Protein AF-A0A9Q5G7X9-F1 (afdb_monomer)

Foldseek 3Di:
DDLLCCLVPVVLVVDDPVSVVVSLQQCQQQFAPSDFFADPSRHGDTDGHPDPDRDRPVVVVVVVVVDPVVDDDDDDDDDPVVVCPPPDPPDDDDDDFPDDDPDPVSPPQPRDPDGPD

pLDDT: mean 87.17, std 15.37, range [44.84, 98.5]

Structure (mmCIF, N/CA/C/O backbone):
data_AF-A0A9Q5G7X9-F1
#
_entry.id   AF-A0A9Q5G7X9-F1
#
loop_
_atom_site.group_PDB
_atom_site.id
_atom_site.type_symbol
_atom_site.label_atom_id
_atom_site.label_alt_id
_atom_site.label_comp_id
_atom_site.label_asym_id
_atom_site.label_entity_id
_atom_site.label_seq_id
_atom_site.pdbx_PDB_ins_code
_atom_site.Cartn_x
_atom_site.Cartn_y
_atom_site.Cartn_z
_atom_site.occupancy
_atom_site.B_iso_or_equiv
_atom_site.auth_seq_id
_atom_site.auth_comp_id
_atom_site.auth_asym_id
_atom_site.auth_atom_id
_atom_site.pdbx_PDB_model_num
ATOM 1 N N . MET A 1 1 ? 7.979 5.275 -24.303 1.00 56.81 1 MET A N 1
ATOM 2 C CA . MET A 1 1 ? 8.363 5.509 -22.891 1.00 56.81 1 MET A CA 1
ATOM 3 C C . MET A 1 1 ? 7.835 4.334 -22.068 1.00 56.81 1 MET A C 1
ATOM 5 O O . MET A 1 1 ? 6.730 3.895 -22.351 1.00 56.81 1 MET A O 1
ATOM 9 N N . SER A 1 2 ? 8.613 3.735 -21.158 1.00 81.44 2 SER A N 1
ATOM 10 C CA . SER A 1 2 ? 8.167 2.529 -20.431 1.00 81.44 2 SER A CA 1
ATOM 11 C C . SER A 1 2 ? 7.248 2.904 -19.268 1.00 81.44 2 SER A C 1
ATOM 13 O O . SER A 1 2 ? 7.574 3.818 -18.516 1.00 81.44 2 SER A O 1
ATOM 15 N N . ILE A 1 3 ? 6.167 2.147 -19.038 1.00 86.69 3 ILE A N 1
ATOM 16 C CA . ILE A 1 3 ? 5.283 2.300 -17.862 1.00 86.69 3 ILE A CA 1
ATOM 17 C C . ILE A 1 3 ? 6.067 2.299 -16.532 1.00 86.69 3 ILE A C 1
ATOM 19 O O . ILE A 1 3 ? 5.6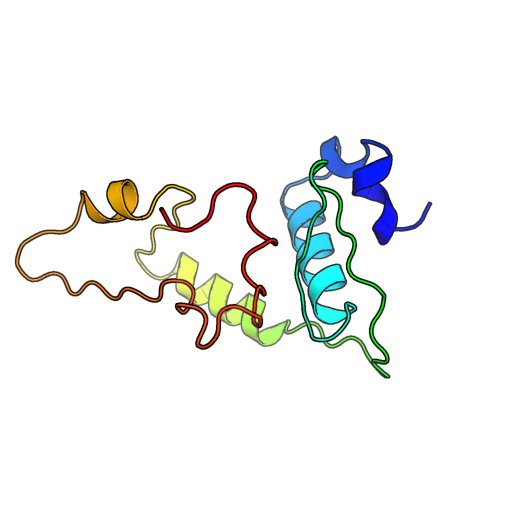58 2.909 -15.542 1.00 86.69 3 ILE A O 1
ATOM 23 N N . ARG A 1 4 ? 7.247 1.657 -16.505 1.00 88.19 4 ARG A N 1
ATOM 24 C CA . ARG A 1 4 ? 8.135 1.628 -15.336 1.00 88.19 4 ARG A CA 1
ATOM 25 C C . ARG A 1 4 ? 8.814 2.969 -15.060 1.00 88.19 4 ARG A C 1
ATOM 27 O O . ARG A 1 4 ? 9.043 3.258 -13.897 1.00 88.19 4 ARG A O 1
ATOM 34 N N . SER A 1 5 ? 9.096 3.791 -16.071 1.00 90.06 5 SER A N 1
ATOM 35 C CA . SER A 1 5 ? 9.858 5.045 -15.928 1.00 90.06 5 SER A CA 1
ATOM 36 C C . SER A 1 5 ? 8.998 6.301 -15.744 1.00 90.06 5 SER A C 1
ATOM 38 O O . SER A 1 5 ? 9.543 7.397 -15.690 1.00 90.06 5 SER A O 1
ATOM 40 N N . VAL A 1 6 ? 7.673 6.161 -15.669 1.00 91.94 6 VAL A N 1
ATOM 41 C CA . VAL A 1 6 ? 6.703 7.276 -15.601 1.00 91.94 6 VAL A CA 1
ATOM 42 C C . VAL A 1 6 ? 6.898 8.173 -14.362 1.00 91.94 6 VAL A C 1
ATOM 44 O O . VAL A 1 6 ? 6.597 9.364 -14.390 1.00 91.94 6 VAL A O 1
ATOM 47 N N . ASP A 1 7 ? 7.458 7.633 -13.279 1.00 91.31 7 ASP A N 1
ATOM 48 C CA . ASP A 1 7 ? 7.839 8.382 -12.070 1.00 91.31 7 ASP A CA 1
ATOM 49 C C . ASP A 1 7 ? 9.148 9.179 -12.213 1.00 91.31 7 ASP A C 1
ATOM 51 O O . ASP A 1 7 ? 9.448 10.025 -11.375 1.00 91.31 7 ASP A O 1
ATOM 55 N N . ARG A 1 8 ? 9.924 8.955 -13.280 1.00 92.06 8 ARG A N 1
ATOM 56 C CA . ARG A 1 8 ? 11.184 9.671 -13.551 1.00 92.06 8 ARG A CA 1
ATOM 57 C C . ARG A 1 8 ? 10.992 10.906 -14.421 1.00 92.06 8 ARG A C 1
ATOM 59 O O . ARG A 1 8 ? 11.865 11.765 -14.446 1.00 92.06 8 ARG A O 1
ATOM 66 N N . THR A 1 9 ? 9.879 10.977 -15.144 1.00 90.00 9 THR A N 1
ATOM 67 C CA . THR A 1 9 ? 9.600 12.022 -16.140 1.00 90.00 9 THR A CA 1
ATOM 68 C C . THR A 1 9 ? 8.572 13.046 -15.663 1.00 90.00 9 THR A C 1
ATOM 70 O O . THR A 1 9 ? 8.278 13.993 -16.383 1.00 90.00 9 THR A O 1
ATOM 73 N N . GLY A 1 10 ? 7.991 12.856 -14.473 1.00 85.94 10 GLY A N 1
ATOM 74 C CA . GLY A 1 10 ? 6.895 13.684 -13.958 1.00 85.94 10 GLY A CA 1
ATOM 75 C C . GLY A 1 10 ? 5.534 13.388 -14.600 1.00 85.94 10 GLY A C 1
ATOM 76 O O . GLY A 1 10 ? 4.516 13.892 -14.132 1.00 85.94 10 GLY A O 1
ATOM 77 N N . GLU A 1 11 ? 5.480 12.519 -15.614 1.00 91.12 11 GLU A N 1
ATOM 78 C CA . GLU A 1 11 ? 4.240 12.116 -16.288 1.00 91.12 11 GLU A CA 1
ATOM 79 C C . GLU A 1 11 ? 3.249 11.455 -15.316 1.00 91.12 11 GLU A C 1
ATOM 81 O O . GLU A 1 11 ? 2.038 11.606 -15.469 1.00 91.12 11 GLU A O 1
ATOM 86 N N . ILE A 1 12 ? 3.754 10.819 -14.249 1.00 92.12 12 ILE A N 1
ATOM 87 C CA . ILE A 1 12 ? 2.937 10.225 -13.180 1.00 92.12 12 ILE A CA 1
ATOM 88 C C . ILE A 1 12 ? 1.946 11.215 -12.550 1.00 92.12 12 ILE A C 1
ATOM 90 O O . ILE A 1 12 ? 0.899 10.796 -12.062 1.00 92.12 12 ILE A O 1
ATOM 94 N N . LEU A 1 13 ? 2.246 12.519 -12.575 1.00 91.12 13 LEU A N 1
ATOM 95 C CA . LEU A 1 13 ? 1.381 13.567 -12.028 1.00 91.12 13 LEU A CA 1
ATOM 96 C C . LEU A 1 13 ? 0.123 13.799 -12.874 1.00 91.12 13 LEU A C 1
ATOM 98 O O . LEU A 1 13 ? -0.855 14.345 -12.377 1.00 91.12 13 LEU A O 1
ATOM 102 N N . ARG A 1 14 ? 0.132 13.371 -14.141 1.00 94.62 14 ARG A N 1
ATOM 103 C CA . ARG A 1 14 ? -1.026 13.446 -15.045 1.00 94.62 14 ARG A CA 1
ATOM 104 C C . ARG A 1 14 ? -1.929 12.218 -14.946 1.00 94.62 14 ARG A C 1
ATOM 106 O O . ARG A 1 14 ? -2.985 12.189 -15.568 1.00 94.62 14 ARG A O 1
ATOM 113 N N . TYR A 1 15 ? -1.509 11.187 -14.213 1.00 95.38 15 TYR A N 1
ATOM 114 C CA . TYR A 1 15 ? -2.263 9.944 -14.105 1.00 95.38 15 TYR A CA 1
ATOM 115 C C . TYR A 1 15 ? -3.353 10.095 -13.045 1.00 95.38 15 TYR A C 1
ATOM 117 O O . TYR A 1 15 ? -3.101 10.548 -11.928 1.00 95.38 15 TYR A O 1
ATOM 125 N N . SER A 1 16 ? -4.557 9.637 -13.375 1.00 97.81 16 SER A N 1
ATOM 126 C CA . SER A 1 16 ? -5.640 9.468 -12.407 1.00 97.81 16 SER A CA 1
ATOM 127 C C . SER A 1 16 ? -5.240 8.509 -11.281 1.00 97.81 16 SER A C 1
ATOM 129 O O . SER A 1 16 ? -4.343 7.670 -11.429 1.00 97.81 16 SER A O 1
ATOM 131 N N . ASN A 1 17 ? -5.958 8.567 -10.158 1.00 96.69 17 ASN A N 1
ATOM 132 C CA . ASN A 1 17 ? -5.740 7.647 -9.038 1.00 96.69 17 ASN A CA 1
ATOM 133 C C . ASN A 1 17 ? -5.854 6.174 -9.467 1.00 96.69 17 ASN A C 1
ATOM 135 O O . ASN A 1 17 ? -5.038 5.355 -9.049 1.00 96.69 17 ASN A O 1
ATOM 139 N N . VAL A 1 18 ? -6.788 5.848 -10.369 1.00 97.25 18 VAL A N 1
ATOM 140 C CA . VAL A 1 18 ? -6.954 4.490 -10.913 1.00 97.25 18 VAL A CA 1
ATOM 141 C C . VAL A 1 18 ? -5.732 4.064 -11.728 1.00 97.25 18 VAL A C 1
ATOM 143 O O . VAL A 1 18 ? -5.214 2.969 -11.528 1.00 97.25 18 VAL A O 1
ATOM 146 N N . GLN A 1 19 ? -5.212 4.931 -12.601 1.00 96.69 19 GLN A N 1
ATOM 147 C CA . GLN A 1 19 ? -4.007 4.630 -13.385 1.00 96.69 19 GLN A CA 1
ATOM 148 C C . GLN A 1 19 ? -2.770 4.453 -12.493 1.00 96.69 19 GLN A C 1
ATOM 150 O O . GLN A 1 19 ? -1.959 3.554 -12.723 1.00 96.69 19 GLN A O 1
ATOM 155 N N . ARG A 1 20 ? -2.631 5.273 -11.443 1.00 95.88 20 ARG A N 1
ATOM 156 C CA . ARG A 1 20 ? -1.543 5.151 -10.459 1.00 95.88 20 ARG A CA 1
ATOM 157 C C . ARG A 1 20 ? -1.643 3.842 -9.668 1.00 95.88 20 ARG A C 1
ATOM 159 O O . ARG A 1 20 ? -0.632 3.155 -9.528 1.00 95.88 20 ARG A O 1
ATOM 166 N N . ALA A 1 21 ? -2.842 3.463 -9.222 1.00 95.31 21 ALA A N 1
ATOM 167 C CA . ALA A 1 21 ? -3.095 2.200 -8.527 1.00 95.31 21 ALA A CA 1
ATOM 168 C C . ALA A 1 21 ? -2.836 0.979 -9.428 1.00 95.31 21 ALA A C 1
ATOM 170 O O . ALA A 1 21 ? -2.134 0.050 -9.028 1.00 95.31 21 ALA A O 1
ATOM 171 N N . ALA A 1 22 ? -3.311 1.009 -10.677 1.00 95.00 22 ALA A N 1
ATOM 172 C CA . ALA A 1 22 ? -3.044 -0.040 -11.659 1.00 95.00 22 ALA A CA 1
ATOM 173 C C . ALA A 1 22 ? -1.536 -0.199 -11.921 1.00 95.00 22 ALA A C 1
ATOM 175 O O . ALA A 1 22 ? -1.019 -1.318 -11.923 1.00 95.00 22 ALA A O 1
ATOM 176 N N . ARG A 1 23 ? -0.801 0.918 -12.059 1.00 94.88 23 ARG A N 1
ATOM 177 C CA . ARG A 1 23 ? 0.666 0.905 -12.173 1.00 94.88 23 ARG A CA 1
ATOM 178 C C . ARG A 1 23 ? 1.319 0.290 -10.937 1.00 94.88 23 ARG A C 1
ATOM 180 O O . ARG A 1 23 ? 2.227 -0.520 -11.096 1.00 94.88 23 ARG A O 1
ATOM 187 N N . PHE A 1 24 ? 0.885 0.651 -9.729 1.00 95.00 24 PHE A N 1
ATOM 188 C CA . PHE A 1 24 ? 1.412 0.074 -8.488 1.00 95.00 24 PHE A CA 1
ATOM 189 C C . PHE A 1 24 ? 1.253 -1.453 -8.463 1.00 95.00 24 PHE A C 1
ATOM 191 O O . PHE A 1 24 ? 2.246 -2.159 -8.286 1.00 95.00 24 PHE A O 1
ATOM 198 N N . ILE A 1 25 ? 0.047 -1.967 -8.734 1.00 95.31 25 ILE A N 1
ATOM 199 C CA . ILE A 1 25 ? -0.234 -3.412 -8.763 1.00 95.31 25 ILE A CA 1
ATOM 200 C C . ILE A 1 25 ? 0.638 -4.112 -9.811 1.00 95.31 25 ILE A C 1
ATOM 202 O O . ILE A 1 25 ? 1.257 -5.135 -9.516 1.00 95.31 25 ILE A O 1
ATOM 206 N N . TYR A 1 26 ? 0.738 -3.543 -11.016 1.00 94.31 26 TYR A N 1
ATOM 207 C CA . TYR A 1 26 ? 1.595 -4.079 -12.071 1.00 94.31 26 TYR A CA 1
ATOM 208 C C . TYR A 1 26 ? 3.066 -4.141 -11.641 1.00 94.31 26 TYR A C 1
ATOM 210 O O . TYR A 1 26 ? 3.698 -5.186 -11.773 1.00 94.31 26 TYR A O 1
ATOM 218 N N . LEU A 1 27 ? 3.622 -3.050 -11.107 1.00 94.62 27 LEU A N 1
ATOM 219 C CA . LEU A 1 27 ? 5.026 -3.003 -10.694 1.00 94.62 27 LEU A CA 1
ATOM 220 C C . LEU A 1 27 ? 5.325 -3.941 -9.529 1.00 94.62 27 LEU A C 1
ATOM 222 O O . LEU A 1 27 ? 6.396 -4.543 -9.526 1.00 94.62 27 LEU A O 1
ATOM 226 N N . ASN A 1 28 ? 4.391 -4.084 -8.587 1.00 94.94 28 ASN A N 1
ATOM 227 C CA . ASN A 1 28 ? 4.487 -5.044 -7.498 1.00 94.94 28 ASN A CA 1
ATOM 228 C C . ASN A 1 28 ? 4.533 -6.476 -8.052 1.00 94.94 28 ASN A C 1
ATOM 230 O O . ASN A 1 28 ? 5.507 -7.187 -7.833 1.00 94.94 28 ASN A O 1
ATOM 234 N N . LYS A 1 29 ? 3.545 -6.881 -8.859 1.00 94.38 29 LYS A N 1
ATOM 235 C CA . LYS A 1 29 ? 3.464 -8.255 -9.385 1.00 94.38 29 LYS A CA 1
ATOM 236 C C . LYS A 1 29 ? 4.559 -8.597 -10.395 1.00 94.38 29 LYS A C 1
ATOM 238 O O . LYS A 1 29 ? 4.980 -9.746 -10.460 1.00 94.38 29 LYS A O 1
ATOM 243 N N . ALA A 1 30 ? 5.029 -7.622 -11.169 1.00 93.19 30 ALA A N 1
ATOM 244 C CA . ALA A 1 30 ? 6.122 -7.801 -12.122 1.00 93.19 30 ALA A CA 1
ATOM 245 C C . ALA A 1 30 ? 7.514 -7.651 -11.484 1.00 93.19 30 ALA A C 1
ATOM 247 O O . ALA A 1 30 ? 8.518 -8.012 -12.099 1.00 93.19 30 ALA A O 1
ATOM 248 N N . GLY A 1 31 ? 7.602 -7.058 -10.292 1.00 93.75 31 GLY A N 1
ATOM 249 C CA . GLY A 1 31 ? 8.854 -6.783 -9.598 1.00 93.75 31 GLY A CA 1
ATOM 250 C C . GLY A 1 31 ? 9.469 -8.024 -8.958 1.00 93.75 31 GLY A C 1
ATOM 251 O O . GLY A 1 31 ? 8.793 -9.020 -8.681 1.00 93.75 31 GLY A O 1
ATOM 252 N N . TYR A 1 32 ? 10.774 -7.958 -8.707 1.00 92.75 32 TYR A N 1
ATOM 253 C CA . TYR A 1 32 ? 11.482 -8.976 -7.936 1.00 92.75 32 TYR A CA 1
ATOM 254 C C . TYR A 1 32 ? 10.815 -9.189 -6.565 1.00 92.75 32 TYR A C 1
ATOM 256 O O . TYR A 1 32 ? 10.616 -8.230 -5.818 1.00 92.75 32 TYR A O 1
ATOM 264 N N . ASN A 1 33 ? 10.444 -10.439 -6.264 1.00 91.06 33 ASN A N 1
ATOM 265 C CA . ASN A 1 33 ? 9.803 -10.885 -5.018 1.00 91.06 33 ASN A CA 1
ATOM 266 C C . ASN A 1 33 ? 8.580 -10.075 -4.553 1.00 91.06 33 ASN A C 1
ATOM 268 O O . ASN A 1 33 ? 8.291 -10.033 -3.362 1.00 91.06 33 ASN A O 1
ATOM 272 N N . GLY A 1 34 ? 7.853 -9.418 -5.464 1.00 89.31 34 GLY A N 1
ATOM 273 C CA . GLY A 1 34 ? 6.698 -8.617 -5.056 1.00 89.31 34 GLY A CA 1
ATOM 274 C C . GLY A 1 34 ? 7.070 -7.391 -4.218 1.00 89.31 34 GLY A C 1
ATOM 275 O O . GLY A 1 34 ? 6.232 -6.882 -3.479 1.00 89.31 34 GLY A O 1
ATOM 276 N N . LEU A 1 35 ? 8.322 -6.928 -4.284 1.00 92.88 35 LEU A N 1
ATOM 277 C CA . LEU A 1 35 ? 8.784 -5.802 -3.483 1.00 92.88 35 LEU A CA 1
ATOM 278 C C . LEU A 1 35 ? 8.236 -4.476 -4.015 1.00 92.88 35 LEU A C 1
ATOM 280 O O . LEU A 1 35 ? 8.147 -4.243 -5.224 1.00 92.88 35 LEU A O 1
ATOM 284 N N . TRP A 1 36 ? 7.960 -3.560 -3.092 1.00 93.00 36 TRP A N 1
ATOM 285 C CA . TRP A 1 36 ? 7.801 -2.144 -3.390 1.00 93.00 36 TRP A CA 1
ATOM 286 C C . TRP A 1 36 ? 8.910 -1.359 -2.694 1.00 93.00 36 TRP A C 1
ATOM 288 O O . TRP A 1 36 ? 8.997 -1.348 -1.472 1.00 93.00 36 TRP A O 1
ATOM 298 N N . ARG A 1 37 ? 9.772 -0.714 -3.483 1.00 93.50 37 ARG A N 1
ATOM 299 C CA . ARG A 1 37 ? 10.889 0.094 -2.989 1.00 93.50 37 ARG 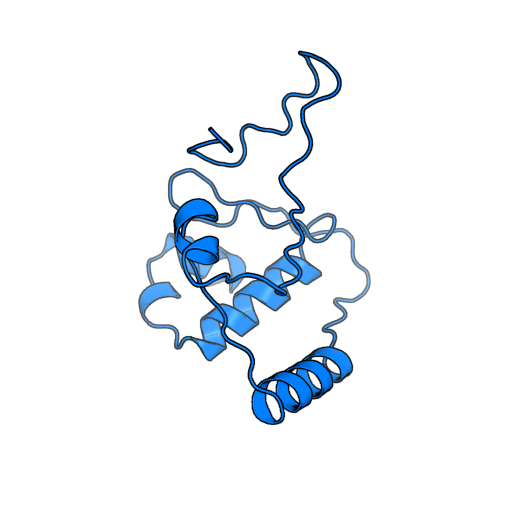A CA 1
ATOM 300 C C . ARG A 1 37 ? 11.053 1.330 -3.856 1.00 93.50 37 ARG A C 1
ATOM 302 O O . ARG A 1 37 ? 11.041 1.231 -5.087 1.00 93.50 37 ARG A O 1
ATOM 309 N N . VAL A 1 38 ? 11.229 2.472 -3.204 1.00 92.81 38 VAL A N 1
ATOM 310 C CA . VAL A 1 38 ? 11.504 3.755 -3.849 1.00 92.81 38 VAL A CA 1
ATOM 311 C C . VAL A 1 38 ? 12.859 4.297 -3.406 1.00 92.81 38 VAL A C 1
ATOM 313 O O . VAL A 1 38 ? 13.354 3.955 -2.336 1.00 92.81 38 VAL A O 1
ATOM 316 N N . ASN A 1 39 ? 13.490 5.110 -4.250 1.00 91.88 39 ASN A N 1
ATOM 317 C CA . ASN A 1 39 ? 14.649 5.907 -3.848 1.00 91.88 39 ASN A CA 1
ATOM 318 C C . ASN A 1 39 ? 14.206 7.191 -3.115 1.00 91.88 39 ASN A C 1
ATOM 320 O O . ASN A 1 39 ? 13.013 7.475 -3.008 1.00 91.88 39 ASN A O 1
ATOM 324 N N . SER A 1 40 ? 15.163 8.014 -2.680 1.00 90.25 40 SER A N 1
ATOM 325 C CA . SER A 1 40 ? 14.896 9.312 -2.035 1.00 90.25 40 SER A CA 1
ATOM 326 C C . SER A 1 40 ? 14.110 10.308 -2.901 1.00 90.25 40 SER A C 1
ATOM 328 O O . SER A 1 40 ? 13.591 11.289 -2.384 1.00 90.25 40 SER A O 1
ATOM 330 N N . LYS A 1 41 ? 13.982 10.059 -4.212 1.00 90.38 41 LYS A N 1
ATOM 331 C CA . LYS A 1 41 ? 13.162 10.851 -5.143 1.00 90.38 41 LYS A CA 1
ATOM 332 C C . LYS A 1 41 ? 11.747 10.281 -5.330 1.00 90.38 41 LYS A C 1
ATOM 334 O O . LYS A 1 41 ? 11.032 10.729 -6.220 1.00 90.38 41 LYS A O 1
ATOM 339 N N . GLY A 1 42 ? 11.356 9.256 -4.568 1.00 89.12 42 GLY A N 1
ATOM 340 C CA . GLY A 1 42 ? 10.051 8.597 -4.689 1.00 89.12 42 GLY A CA 1
ATOM 341 C C . GLY A 1 42 ? 9.894 7.714 -5.934 1.00 89.12 42 GLY A C 1
ATOM 342 O O . GLY A 1 42 ? 8.781 7.319 -6.274 1.00 89.12 42 GLY A O 1
ATOM 343 N N . GLN A 1 43 ? 10.989 7.392 -6.629 1.00 93.56 43 GLN A N 1
ATOM 344 C CA . GLN A 1 43 ? 10.960 6.620 -7.874 1.00 93.56 43 GLN A CA 1
ATOM 345 C C . GLN A 1 43 ? 11.155 5.136 -7.579 1.00 93.56 43 GLN A C 1
ATOM 347 O O . GLN A 1 43 ? 12.095 4.767 -6.869 1.00 93.56 43 GLN A O 1
ATOM 352 N N . ASN A 1 44 ? 10.318 4.275 -8.163 1.00 94.25 44 ASN A N 1
ATOM 353 C CA . ASN A 1 44 ? 10.459 2.833 -8.003 1.00 94.25 44 ASN A CA 1
ATOM 354 C C . ASN A 1 44 ? 11.797 2.356 -8.600 1.00 94.25 44 ASN A C 1
ATOM 356 O O . ASN A 1 44 ? 12.134 2.641 -9.755 1.00 94.25 44 ASN A O 1
ATOM 360 N N . ASN A 1 45 ? 12.568 1.617 -7.803 1.00 93.75 45 ASN A N 1
ATOM 361 C CA . ASN A 1 45 ? 13.882 1.086 -8.185 1.00 93.75 45 ASN A CA 1
ATOM 362 C C . ASN A 1 45 ? 13.959 -0.444 -8.042 1.00 93.75 45 ASN A C 1
ATOM 364 O O . ASN A 1 45 ? 15.047 -1.008 -7.891 1.00 93.75 45 ASN A O 1
ATOM 368 N N . VAL A 1 46 ? 12.809 -1.120 -8.045 1.00 94.81 46 VAL A N 1
ATOM 369 C CA . VAL A 1 46 ? 12.740 -2.583 -8.016 1.00 94.81 46 VAL A CA 1
ATOM 370 C C . VAL A 1 46 ? 12.995 -3.093 -9.441 1.00 94.81 46 VAL A C 1
ATOM 372 O O . VAL A 1 46 ? 12.365 -2.595 -10.381 1.00 94.81 46 VAL A O 1
ATOM 375 N N . PRO A 1 47 ? 13.918 -4.046 -9.658 1.00 92.94 47 PRO A N 1
ATOM 376 C CA . PRO A 1 47 ? 14.122 -4.645 -10.973 1.00 92.94 47 PRO A CA 1
ATOM 377 C C . PRO A 1 47 ? 12.940 -5.544 -11.362 1.00 92.94 47 PRO A C 1
ATOM 379 O O . PRO A 1 47 ? 12.103 -5.910 -10.533 1.00 92.94 47 PRO A O 1
ATOM 382 N N . TYR A 1 48 ? 12.856 -5.892 -12.643 1.00 92.88 48 TYR A N 1
ATOM 383 C CA . TYR A 1 48 ? 11.884 -6.877 -13.113 1.00 92.88 48 TYR A CA 1
ATOM 384 C C . TYR A 1 48 ? 12.220 -8.258 -12.522 1.00 92.88 48 TYR A C 1
ATOM 386 O O . TYR A 1 48 ? 13.392 -8.625 -12.447 1.00 92.88 48 TYR A O 1
ATOM 394 N N . GLY A 1 49 ? 11.213 -8.998 -12.062 1.00 91.50 49 GLY A N 1
ATOM 395 C CA . GLY A 1 49 ? 11.387 -10.359 -11.551 1.00 91.50 49 GLY A CA 1
ATOM 396 C C . GLY A 1 49 ? 11.456 -11.395 -12.676 1.00 91.50 49 GLY A C 1
ATOM 397 O O . GLY A 1 49 ? 11.022 -11.143 -13.794 1.00 91.50 49 GLY A O 1
ATOM 398 N N . SER A 1 50 ? 11.939 -12.601 -12.393 1.00 90.25 50 SER A N 1
ATOM 399 C CA . SER A 1 50 ? 12.029 -13.711 -13.360 1.00 90.25 50 SER A CA 1
ATOM 400 C C . SER A 1 50 ? 10.694 -14.449 -13.583 1.00 90.25 50 SER A C 1
ATOM 402 O O . SER A 1 50 ? 10.655 -15.654 -13.837 1.00 90.25 50 SER A O 1
ATOM 404 N N . HIS A 1 51 ? 9.570 -13.734 -13.481 1.00 86.81 51 HIS A N 1
ATOM 405 C CA . HIS A 1 51 ? 8.230 -14.320 -13.533 1.00 86.81 51 HIS A CA 1
ATOM 406 C C . HIS A 1 51 ? 7.869 -14.759 -14.954 1.00 86.81 51 HIS A C 1
ATOM 408 O O . HIS A 1 51 ? 7.847 -13.942 -15.873 1.00 86.81 51 HIS A O 1
ATOM 414 N N . LYS A 1 52 ? 7.493 -16.034 -15.126 1.00 85.19 52 LYS A N 1
ATOM 415 C CA . LYS A 1 52 ? 6.990 -16.564 -16.411 1.00 85.19 52 LYS A CA 1
ATOM 416 C C . LYS A 1 52 ? 5.670 -15.913 -16.844 1.00 85.19 52 LYS A C 1
ATOM 418 O O . LYS A 1 52 ? 5.398 -15.798 -18.033 1.00 85.19 52 LYS A O 1
ATOM 423 N N . LYS A 1 53 ? 4.840 -15.511 -15.876 1.00 88.25 53 LYS A N 1
ATOM 424 C CA . LYS A 1 53 ? 3.555 -14.838 -16.085 1.00 88.25 53 LYS A CA 1
ATOM 425 C C . LYS A 1 53 ? 3.296 -13.871 -14.935 1.00 88.25 53 LYS A C 1
ATOM 427 O O . LYS A 1 53 ? 3.452 -14.243 -13.775 1.00 88.25 53 LYS A O 1
ATOM 432 N N . ILE A 1 54 ? 2.863 -12.654 -15.255 1.00 89.81 54 ILE A N 1
ATOM 433 C CA . ILE A 1 54 ? 2.385 -11.696 -14.255 1.00 89.81 54 ILE A CA 1
ATOM 434 C C . ILE A 1 54 ? 0.928 -12.038 -13.943 1.00 89.81 54 ILE A C 1
ATOM 436 O O . ILE A 1 54 ? 0.060 -11.919 -14.806 1.00 89.81 54 ILE A O 1
ATOM 440 N N . ASN A 1 55 ? 0.658 -12.459 -12.709 1.00 88.38 55 ASN A N 1
ATOM 441 C CA . ASN A 1 55 ? -0.694 -12.769 -12.256 1.00 88.38 55 ASN A CA 1
ATOM 442 C C . ASN A 1 55 ? -1.256 -11.593 -11.451 1.00 88.38 55 ASN A C 1
ATOM 444 O O . ASN A 1 55 ? -0.835 -11.336 -10.320 1.00 88.38 55 ASN A O 1
ATOM 448 N N . VAL A 1 56 ? -2.213 -10.880 -12.045 1.00 90.25 56 VAL A N 1
ATOM 449 C CA . VAL A 1 56 ? -2.989 -9.840 -11.360 1.00 90.25 56 VAL A CA 1
ATOM 450 C C . VAL A 1 56 ? -4.164 -10.510 -10.631 1.00 90.25 56 VAL A C 1
ATOM 452 O O . VAL A 1 56 ? -4.886 -11.290 -11.253 1.00 90.25 56 VAL A O 1
ATOM 455 N N . PRO A 1 57 ? -4.371 -10.251 -9.328 1.00 90.38 57 PRO A N 1
ATOM 456 C CA . PRO A 1 57 ? -5.377 -10.945 -8.527 1.00 90.38 57 PRO A CA 1
ATOM 457 C C . PRO A 1 57 ? -6.773 -10.320 -8.704 1.00 90.38 57 PRO A C 1
ATOM 459 O O . PRO A 1 57 ? -7.359 -9.807 -7.759 1.00 90.38 57 PRO A O 1
ATOM 462 N N . GLU A 1 58 ? -7.316 -10.358 -9.922 1.00 94.44 58 GLU A N 1
ATOM 463 C CA . GLU A 1 58 ? -8.593 -9.718 -10.286 1.00 94.44 58 GLU A CA 1
ATOM 464 C C . GLU A 1 58 ? -9.757 -10.119 -9.366 1.00 94.44 58 GLU A C 1
ATOM 466 O O . GLU A 1 58 ? -10.467 -9.259 -8.850 1.00 94.44 58 GLU A O 1
ATOM 471 N N . LYS A 1 59 ? -9.913 -11.423 -9.100 1.00 96.38 59 LYS A N 1
ATOM 472 C CA . LYS A 1 59 ? -10.975 -11.937 -8.218 1.00 96.38 59 LYS A CA 1
ATOM 473 C C . LYS A 1 59 ? -10.902 -11.335 -6.813 1.00 96.38 59 LYS A C 1
ATOM 475 O O . LYS A 1 59 ? -11.935 -10.961 -6.271 1.00 96.38 59 LYS A O 1
ATOM 480 N N . VAL A 1 60 ? -9.692 -11.212 -6.263 1.00 96.62 60 VAL A N 1
ATOM 481 C CA . VAL A 1 60 ? -9.464 -10.635 -4.929 1.00 96.62 60 VAL A CA 1
ATOM 482 C C . VAL A 1 60 ? -9.795 -9.145 -4.942 1.00 96.62 60 VAL A C 1
ATOM 484 O O . VAL A 1 60 ? -10.532 -8.688 -4.085 1.00 96.62 60 VAL A O 1
ATOM 487 N N . ILE A 1 61 ? -9.373 -8.407 -5.975 1.00 96.56 61 ILE A N 1
ATOM 488 C CA . ILE A 1 61 ? -9.695 -6.976 -6.117 1.00 96.56 61 ILE A CA 1
ATOM 489 C C . ILE A 1 61 ? -11.214 -6.742 -6.121 1.00 96.56 61 ILE A C 1
ATOM 491 O O . ILE A 1 61 ? -11.703 -5.814 -5.477 1.00 96.56 61 ILE A O 1
ATOM 495 N N . ILE A 1 62 ? -11.975 -7.580 -6.832 1.00 97.56 62 ILE A N 1
ATOM 496 C CA . ILE A 1 62 ? -13.441 -7.481 -6.878 1.00 97.56 62 ILE A CA 1
ATOM 497 C C . ILE A 1 62 ? -14.056 -7.810 -5.511 1.00 97.56 62 ILE A C 1
ATOM 499 O O . ILE A 1 62 ? -14.966 -7.109 -5.067 1.00 97.56 62 ILE A O 1
ATOM 503 N N . GLN A 1 63 ? -13.560 -8.853 -4.839 1.00 98.19 63 GLN A N 1
ATOM 504 C CA . GLN A 1 63 ? -14.025 -9.256 -3.509 1.00 98.19 63 GLN A CA 1
ATOM 505 C C . GLN A 1 63 ? -13.751 -8.173 -2.459 1.00 98.19 63 GLN A C 1
ATOM 507 O O . GLN A 1 63 ? -14.679 -7.771 -1.757 1.00 98.19 63 GLN A O 1
ATOM 512 N N . ASP A 1 64 ? -12.533 -7.635 -2.420 1.00 97.50 64 ASP A N 1
ATOM 513 C CA . ASP A 1 64 ? -12.145 -6.548 -1.521 1.00 97.50 64 ASP A CA 1
ATOM 514 C C . ASP A 1 64 ? -12.985 -5.297 -1.797 1.00 97.50 64 ASP A C 1
ATOM 516 O O . ASP A 1 64 ? -13.527 -4.690 -0.878 1.00 97.50 64 ASP A O 1
ATOM 520 N N . SER A 1 65 ? -13.178 -4.936 -3.073 1.00 97.75 65 SER A N 1
ATOM 521 C CA . SER A 1 65 ? -14.029 -3.802 -3.449 1.00 97.75 65 SER A CA 1
ATOM 522 C C . SER A 1 65 ? -15.466 -3.971 -2.958 1.00 97.75 65 SER A C 1
ATOM 524 O O . SER A 1 65 ? -16.071 -3.005 -2.492 1.00 97.75 65 SER A O 1
ATOM 526 N N . LYS A 1 66 ? -16.025 -5.181 -3.062 1.00 98.50 66 LYS A N 1
ATOM 527 C CA . LYS A 1 66 ? -17.363 -5.484 -2.552 1.00 98.50 66 LYS A CA 1
ATOM 528 C C . LYS A 1 66 ? -17.408 -5.315 -1.032 1.00 98.50 66 LYS A C 1
ATOM 530 O O . LYS A 1 66 ? -18.226 -4.542 -0.543 1.00 98.50 66 LYS A O 1
ATOM 535 N N . TYR A 1 67 ? -16.485 -5.951 -0.312 1.00 98.44 67 TYR A N 1
ATOM 536 C CA . TYR A 1 67 ? -16.419 -5.883 1.147 1.00 98.44 67 TYR A CA 1
ATOM 537 C C . TYR A 1 67 ? -16.283 -4.443 1.660 1.00 98.44 67 TYR A C 1
ATOM 539 O O . TYR A 1 67 ? -17.046 -4.030 2.531 1.00 98.44 67 TYR A O 1
ATOM 547 N N . LEU A 1 68 ? -15.368 -3.659 1.081 1.00 98.12 68 LEU A N 1
ATOM 548 C CA . LEU A 1 68 ? -15.120 -2.271 1.478 1.00 98.12 68 LEU A CA 1
ATOM 549 C C . LEU A 1 68 ? -16.320 -1.345 1.229 1.00 98.12 68 LEU A C 1
ATOM 551 O O . LEU A 1 68 ? -16.465 -0.353 1.934 1.00 98.12 68 LEU A O 1
ATOM 555 N N . LYS A 1 69 ? -17.166 -1.639 0.232 1.00 97.69 69 LYS A N 1
ATOM 556 C CA . LYS A 1 69 ? -18.386 -0.859 -0.050 1.00 97.69 69 LYS A CA 1
ATOM 557 C C . LYS A 1 69 ? -19.564 -1.249 0.839 1.00 97.69 69 LYS A C 1
ATOM 559 O O . LYS A 1 69 ? -20.412 -0.409 1.111 1.00 97.69 69 LYS A O 1
ATOM 564 N N . GLU A 1 70 ? -19.649 -2.518 1.221 1.00 98.44 70 GLU A N 1
ATOM 565 C CA . GLU A 1 70 ? -20.787 -3.071 1.967 1.00 98.44 70 GLU A CA 1
ATOM 566 C C . GLU A 1 70 ? -20.624 -2.953 3.489 1.00 98.44 70 GLU A C 1
ATOM 568 O O . GLU A 1 70 ? -21.593 -3.134 4.220 1.00 98.44 70 GLU A O 1
ATOM 573 N N . ASN A 1 71 ? -19.422 -2.631 3.974 1.00 98.44 71 ASN A N 1
ATOM 574 C CA . ASN A 1 71 ? -19.107 -2.553 5.399 1.00 98.44 71 ASN A CA 1
ATOM 575 C C . ASN A 1 71 ? -18.592 -1.165 5.791 1.00 98.44 71 ASN A C 1
ATOM 577 O O . ASN A 1 71 ? -18.064 -0.416 4.970 1.00 98.44 71 ASN A O 1
ATOM 581 N N . ASN A 1 72 ? -18.699 -0.834 7.078 1.00 97.38 72 ASN A N 1
ATOM 582 C CA . ASN A 1 72 ? -18.169 0.413 7.623 1.00 97.38 72 ASN A CA 1
ATOM 583 C C . ASN A 1 72 ? -16.644 0.325 7.804 1.00 97.38 72 ASN A C 1
ATOM 585 O O . ASN A 1 72 ? -16.156 0.009 8.888 1.00 97.38 72 ASN A O 1
ATOM 589 N N . VAL A 1 73 ? -15.895 0.581 6.730 1.00 97.38 73 VAL A N 1
ATOM 590 C CA . VAL A 1 73 ? -14.427 0.549 6.730 1.00 97.38 73 VAL A CA 1
ATOM 591 C C . VAL A 1 73 ? -13.867 1.945 6.481 1.00 97.38 73 VAL A C 1
ATOM 593 O O . VAL A 1 73 ? -14.156 2.576 5.466 1.00 97.38 73 VAL A O 1
ATOM 596 N N . LYS A 1 74 ? -13.004 2.414 7.386 1.00 95.56 74 LYS A N 1
ATOM 597 C CA . LYS A 1 74 ? -12.267 3.672 7.239 1.00 95.56 74 LYS A CA 1
ATOM 598 C C . LYS A 1 74 ? -10.792 3.376 6.973 1.00 95.56 74 LYS A C 1
ATOM 600 O O . LYS A 1 74 ? -10.110 2.823 7.828 1.00 95.56 74 LYS A O 1
ATOM 605 N N . ILE A 1 75 ? -10.301 3.759 5.794 1.00 96.06 75 ILE A N 1
ATOM 606 C CA . ILE A 1 75 ? -8.885 3.637 5.414 1.00 96.06 75 ILE A CA 1
ATOM 607 C C . ILE A 1 75 ? -8.200 4.981 5.659 1.00 96.06 75 ILE A C 1
ATOM 609 O O . ILE A 1 75 ? -8.677 6.015 5.192 1.00 96.06 75 ILE A O 1
ATOM 613 N N . LEU A 1 76 ? -7.080 4.963 6.378 1.00 95.62 76 LEU A N 1
ATOM 614 C CA . LEU A 1 76 ? -6.303 6.148 6.732 1.00 95.62 76 LEU A CA 1
ATOM 615 C C . LEU A 1 76 ? -4.875 6.025 6.188 1.00 95.62 76 LEU A C 1
ATOM 617 O O . LEU A 1 76 ? -4.329 4.928 6.102 1.00 95.62 76 LEU A O 1
ATOM 621 N N . ASN A 1 77 ? -4.270 7.157 5.829 1.00 94.94 77 ASN A N 1
ATOM 622 C CA . ASN A 1 77 ? -2.853 7.263 5.482 1.00 94.94 77 ASN A CA 1
ATOM 623 C C . ASN A 1 77 ? -2.235 8.34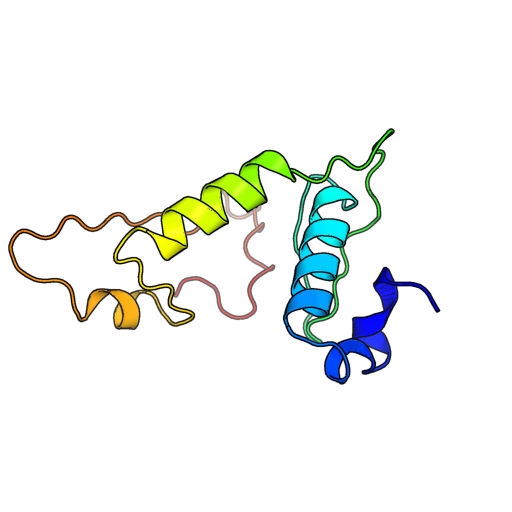2 6.374 1.00 94.94 77 ASN A C 1
ATOM 625 O O . ASN A 1 77 ? -2.269 9.522 6.031 1.00 94.94 77 ASN A O 1
ATOM 629 N N . GLN A 1 78 ? -1.776 7.925 7.551 1.00 93.69 78 GLN A N 1
ATOM 630 C CA . GLN A 1 78 ? -1.243 8.789 8.604 1.00 93.69 78 GLN A CA 1
ATOM 631 C C . GLN A 1 78 ? -0.39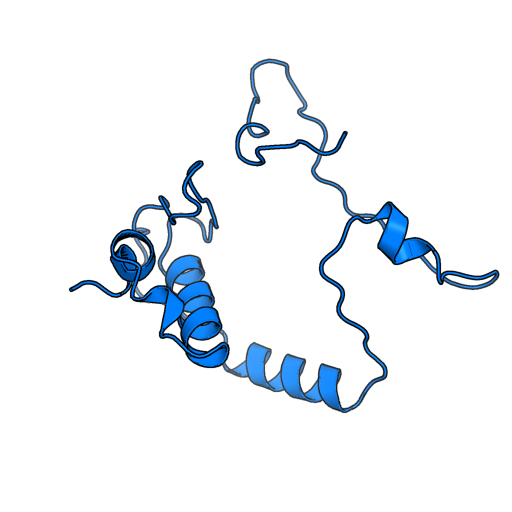3 7.966 9.583 1.00 93.69 78 GLN A C 1
ATOM 633 O O . GLN A 1 78 ? -0.305 6.742 9.449 1.00 93.69 78 GLN A O 1
ATOM 638 N N . ASN A 1 79 ? 0.222 8.623 10.570 1.00 93.00 79 ASN A N 1
ATOM 639 C CA . ASN A 1 79 ? 0.967 7.938 11.626 1.00 93.00 79 ASN A CA 1
ATOM 640 C C . ASN A 1 79 ? 0.036 7.036 12.467 1.00 93.00 79 ASN A C 1
ATOM 642 O O . ASN A 1 79 ? -1.136 7.359 12.681 1.00 93.00 79 ASN A O 1
ATOM 646 N N 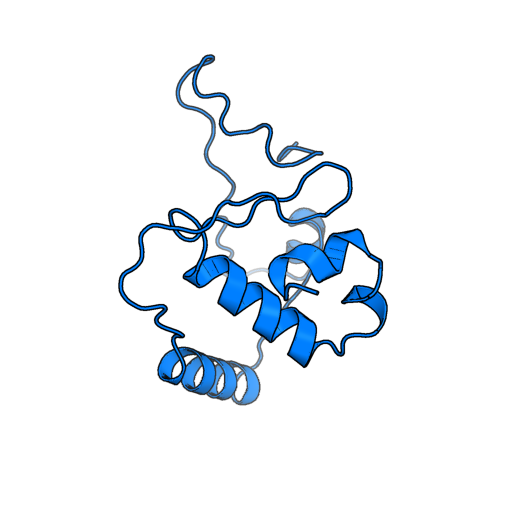. TYR A 1 80 ? 0.549 5.909 12.970 1.00 92.69 80 TYR A N 1
ATOM 647 C CA . TYR A 1 80 ? -0.243 4.978 13.779 1.00 92.69 80 TYR A CA 1
ATOM 648 C C . TYR A 1 80 ? -0.773 5.626 15.067 1.00 92.69 80 TYR A C 1
ATOM 650 O O . TYR A 1 80 ? -1.897 5.337 15.468 1.00 92.69 80 TYR A O 1
ATOM 658 N N . THR A 1 81 ? -0.007 6.538 15.677 1.00 93.81 81 THR A N 1
ATOM 659 C CA . THR A 1 81 ? -0.414 7.273 16.885 1.00 93.81 81 THR A CA 1
ATOM 660 C C . THR A 1 81 ? -1.652 8.128 16.628 1.00 93.81 81 THR A C 1
ATOM 662 O O . THR A 1 81 ? -2.563 8.151 17.449 1.00 93.81 81 THR A O 1
ATOM 665 N N . GLU A 1 82 ? -1.747 8.750 15.450 1.00 95.12 82 GLU A N 1
ATOM 666 C CA . GLU A 1 82 ? -2.928 9.499 15.018 1.00 95.12 82 GLU A CA 1
ATOM 667 C C . GLU A 1 82 ? -4.105 8.564 14.703 1.00 95.12 82 GLU A C 1
ATOM 669 O O . GLU A 1 82 ? -5.253 8.874 15.023 1.00 95.12 82 GLU A O 1
ATOM 674 N N . ALA A 1 83 ? -3.842 7.407 14.082 1.00 93.62 83 ALA A N 1
ATOM 675 C CA . ALA A 1 83 ? -4.869 6.439 13.683 1.00 93.62 83 ALA A CA 1
ATOM 676 C C . ALA A 1 83 ? -5.629 5.818 14.863 1.00 93.62 83 ALA A C 1
ATOM 678 O O . ALA A 1 83 ? -6.807 5.497 14.716 1.00 93.62 83 ALA A O 1
ATOM 679 N N . ILE A 1 84 ? -4.991 5.688 16.029 1.00 94.94 84 ILE A N 1
ATOM 680 C CA . ILE A 1 84 ? -5.612 5.088 17.219 1.00 94.94 84 ILE A CA 1
ATOM 681 C C . ILE A 1 84 ? -6.349 6.093 18.109 1.00 94.94 84 ILE A C 1
ATOM 683 O O . ILE A 1 84 ? -7.032 5.680 19.040 1.00 94.94 84 ILE A O 1
ATOM 687 N N . THR A 1 85 ? -6.265 7.398 17.831 1.00 95.56 85 THR A N 1
ATOM 688 C CA . THR A 1 85 ? -6.909 8.440 18.661 1.00 95.56 85 THR A CA 1
ATOM 689 C C . THR A 1 85 ? -8.428 8.291 18.771 1.00 95.56 85 THR A C 1
ATOM 691 O O . THR A 1 85 ? -9.027 8.788 19.720 1.00 95.56 85 THR A O 1
ATOM 694 N N . SER A 1 86 ? -9.066 7.610 17.814 1.00 92.00 86 SER A N 1
ATOM 695 C CA . SER A 1 86 ? -10.506 7.349 17.830 1.00 92.00 86 SER A CA 1
ATOM 696 C C . SER A 1 86 ? -10.915 6.059 18.544 1.00 92.00 86 SER A C 1
ATOM 698 O O . SER A 1 86 ? -12.118 5.814 18.638 1.00 92.00 86 SER A O 1
ATOM 700 N N . ALA A 1 87 ? -9.961 5.236 18.993 1.00 96.00 87 ALA A N 1
ATOM 701 C CA . ALA A 1 87 ? -10.247 3.995 19.705 1.00 96.00 87 ALA A CA 1
ATOM 702 C C . ALA A 1 87 ? -10.817 4.281 21.103 1.00 96.00 87 ALA A C 1
ATOM 704 O O . ALA A 1 87 ? -10.411 5.233 21.774 1.00 96.00 87 ALA A O 1
ATOM 705 N N . LYS A 1 88 ? -11.771 3.462 21.538 1.00 97.00 88 LYS A N 1
ATOM 706 C CA . LYS A 1 88 ? -12.500 3.602 22.803 1.00 97.00 88 LYS A CA 1
ATOM 707 C C . LYS A 1 88 ? -12.454 2.308 23.607 1.00 97.00 88 LYS A C 1
ATOM 709 O O . LYS A 1 88 ? -12.033 1.261 23.124 1.00 97.00 88 LYS A O 1
ATOM 714 N N . GLU A 1 89 ? -12.905 2.386 24.855 1.00 97.31 89 GLU A N 1
ATOM 715 C CA . GLU A 1 89 ? -13.099 1.201 25.688 1.00 97.31 89 GLU A CA 1
ATOM 716 C C . GLU A 1 89 ? -13.997 0.176 24.974 1.00 97.31 89 GLU A C 1
ATOM 718 O O . GLU A 1 89 ? -15.065 0.521 24.468 1.00 97.31 89 GLU A O 1
ATOM 723 N N . GLY A 1 90 ? -13.538 -1.077 24.922 1.00 97.38 90 GLY A N 1
ATOM 724 C CA . GLY A 1 90 ? -14.210 -2.172 24.218 1.00 97.38 90 GLY A CA 1
ATOM 725 C C . GLY A 1 90 ? -13.744 -2.403 22.776 1.00 97.38 90 GLY A C 1
ATOM 726 O O . GLY A 1 90 ? -14.049 -3.459 22.222 1.00 97.38 90 GLY A O 1
ATOM 727 N N . ASP A 1 91 ? -12.974 -1.487 22.181 1.00 97.56 91 ASP A N 1
ATOM 728 C CA . ASP A 1 91 ? -12.382 -1.707 20.859 1.00 97.56 91 ASP A CA 1
ATOM 729 C C . ASP A 1 91 ? -11.216 -2.707 20.924 1.00 97.56 91 ASP A C 1
ATOM 731 O O . ASP A 1 91 ? -10.439 -2.744 21.880 1.00 97.56 91 ASP A O 1
ATOM 735 N N . PHE A 1 92 ? -11.053 -3.495 19.858 1.00 97.38 92 PHE A N 1
ATOM 736 C CA . PHE A 1 92 ? -9.877 -4.339 19.656 1.00 97.38 92 PHE A CA 1
ATOM 737 C C . PHE A 1 92 ? -8.915 -3.675 18.670 1.00 97.38 92 PHE A C 1
ATOM 739 O O . PHE A 1 92 ? -9.282 -3.393 17.528 1.00 97.38 92 PHE A O 1
ATOM 746 N N . VAL A 1 93 ? -7.670 -3.456 19.100 1.00 96.56 93 VAL A N 1
ATOM 747 C CA . VAL A 1 93 ? -6.618 -2.835 18.285 1.00 96.56 93 VAL A CA 1
ATOM 748 C C . VAL A 1 93 ? -5.486 -3.833 18.067 1.00 96.56 93 VAL A C 1
ATOM 750 O O . VAL A 1 93 ? -4.932 -4.375 19.022 1.00 96.56 93 VAL A O 1
ATOM 753 N N . TYR A 1 94 ? -5.129 -4.057 16.803 1.00 95.94 94 TYR A N 1
ATOM 754 C CA . TYR A 1 94 ? -4.021 -4.921 16.405 1.00 95.94 94 TYR A CA 1
ATOM 755 C C . TYR A 1 94 ? -2.880 -4.089 15.811 1.00 95.94 94 TYR A C 1
ATOM 757 O O . TYR A 1 94 ? -3.102 -3.298 14.894 1.00 95.94 94 TYR A O 1
ATOM 765 N N . PHE A 1 95 ? -1.663 -4.288 16.324 1.00 94.69 95 PHE A N 1
ATOM 766 C CA . PHE A 1 95 ? -0.446 -3.648 15.827 1.00 94.69 95 PHE A CA 1
ATOM 767 C C . PHE A 1 95 ? 0.458 -4.684 15.152 1.00 94.69 95 PHE A C 1
ATOM 769 O O . PHE A 1 95 ? 0.835 -5.673 15.777 1.00 94.69 95 PHE A O 1
ATOM 776 N N . ASP A 1 96 ? 0.845 -4.409 13.906 1.00 93.06 96 ASP A N 1
ATOM 777 C CA . ASP A 1 96 ? 1.828 -5.184 13.136 1.00 93.06 96 ASP A CA 1
ATOM 778 C C . ASP A 1 96 ? 2.952 -4.249 12.648 1.00 93.06 96 ASP A C 1
ATOM 780 O O . ASP A 1 96 ? 2.978 -3.841 11.482 1.00 93.06 96 ASP A O 1
ATOM 784 N N . PRO A 1 97 ? 3.824 -3.772 13.558 1.00 90.31 97 PRO A N 1
ATOM 785 C CA . PRO A 1 97 ? 4.921 -2.891 13.185 1.00 90.31 97 PRO A CA 1
ATOM 786 C C . PRO A 1 97 ? 6.004 -3.670 12.418 1.00 90.31 97 PRO A C 1
ATOM 788 O O . PRO A 1 97 ? 6.196 -4.861 12.667 1.00 90.31 97 PRO A O 1
ATOM 791 N N . PRO A 1 98 ? 6.788 -3.015 11.539 1.00 86.38 98 PRO A N 1
ATOM 792 C CA . PRO A 1 98 ? 8.052 -3.554 11.060 1.00 86.38 98 PRO A CA 1
ATOM 793 C C . PRO A 1 98 ? 8.879 -4.231 12.161 1.00 86.38 98 PRO A C 1
ATOM 795 O O . PRO A 1 98 ? 9.110 -3.660 13.227 1.00 86.38 98 PRO A 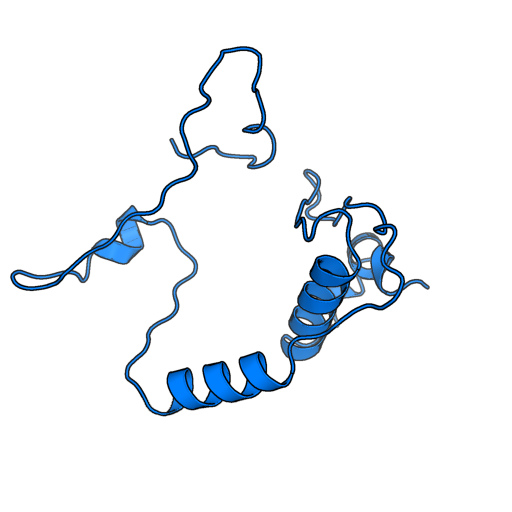O 1
ATOM 798 N N . TYR A 1 99 ? 9.336 -5.453 11.886 1.00 83.94 99 TYR A N 1
ATOM 799 C CA . TYR A 1 99 ? 10.099 -6.239 12.851 1.00 83.94 99 TYR A CA 1
ATOM 800 C C . TYR A 1 99 ? 11.436 -5.584 13.204 1.00 83.94 99 TYR A C 1
ATOM 802 O O . TYR A 1 99 ? 12.154 -5.083 12.333 1.00 83.94 99 TYR A O 1
ATOM 810 N N . ILE A 1 100 ? 11.801 -5.672 14.485 1.00 81.25 100 ILE A N 1
ATOM 811 C CA . ILE A 1 100 ? 13.118 -5.257 14.969 1.00 81.25 100 ILE A CA 1
ATOM 812 C C . ILE A 1 100 ? 14.179 -6.171 14.329 1.00 81.25 100 ILE A C 1
ATOM 814 O O . ILE A 1 100 ? 14.032 -7.398 14.379 1.00 81.25 100 ILE A O 1
ATOM 818 N N . PRO A 1 101 ? 15.250 -5.618 13.728 1.00 74.06 101 PRO A N 1
ATOM 819 C CA . PRO A 1 101 ? 16.328 -6.418 13.163 1.00 74.06 101 PRO A CA 1
ATOM 820 C C . PRO A 1 101 ? 16.931 -7.372 14.196 1.00 74.06 101 PRO A C 1
ATOM 822 O O . PRO A 1 101 ? 17.349 -6.961 15.273 1.00 74.06 101 PRO A O 1
ATOM 825 N N . VAL A 1 102 ? 17.035 -8.650 13.835 1.00 70.50 102 VAL A N 1
ATOM 826 C CA . VAL A 1 102 ? 17.588 -9.698 14.710 1.00 70.50 102 VAL A CA 1
ATOM 827 C C . VAL A 1 102 ? 19.106 -9.602 14.910 1.00 70.50 102 VAL A C 1
ATOM 829 O O . VAL A 1 102 ? 19.615 -10.203 15.845 1.00 70.50 102 VAL A O 1
ATOM 832 N N . ASN A 1 103 ? 19.837 -8.857 14.068 1.00 60.53 103 ASN A N 1
ATOM 833 C CA . ASN A 1 103 ? 21.289 -8.645 14.172 1.00 60.53 103 ASN A CA 1
ATOM 834 C C . ASN A 1 103 ? 21.694 -7.270 13.606 1.00 60.53 103 ASN A C 1
ATOM 836 O O . ASN A 1 103 ? 21.092 -6.811 12.637 1.00 60.53 103 ASN A O 1
ATOM 840 N N . GLN A 1 104 ? 22.778 -6.665 14.120 1.00 54.53 104 GLN A N 1
ATOM 841 C CA . GLN A 1 104 ? 23.312 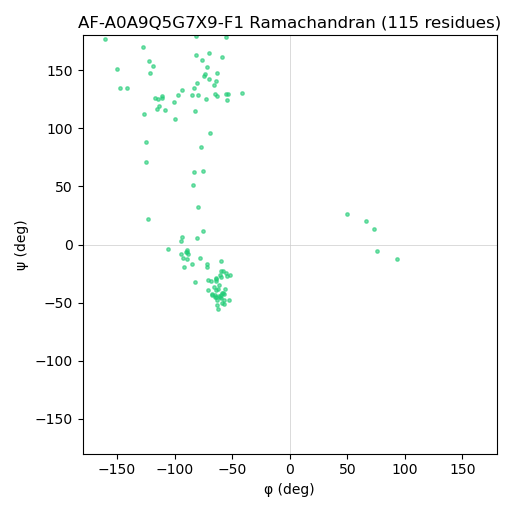-5.359 13.666 1.00 54.53 104 GLN A CA 1
ATOM 842 C C . GLN A 1 104 ? 23.686 -5.304 12.170 1.00 54.53 104 GLN A C 1
ATOM 844 O O . GLN A 1 104 ? 23.741 -4.227 11.582 1.00 54.53 104 GLN A O 1
ATOM 849 N N . THR A 1 105 ? 23.958 -6.450 11.541 1.00 54.31 105 THR A N 1
ATOM 850 C CA . THR A 1 105 ? 24.279 -6.563 10.107 1.00 54.31 105 THR A CA 1
ATOM 851 C C . THR A 1 105 ? 23.057 -6.838 9.230 1.00 54.31 105 THR A C 1
ATOM 853 O O . THR A 1 105 ? 23.133 -6.684 8.011 1.00 54.31 105 THR A O 1
ATOM 85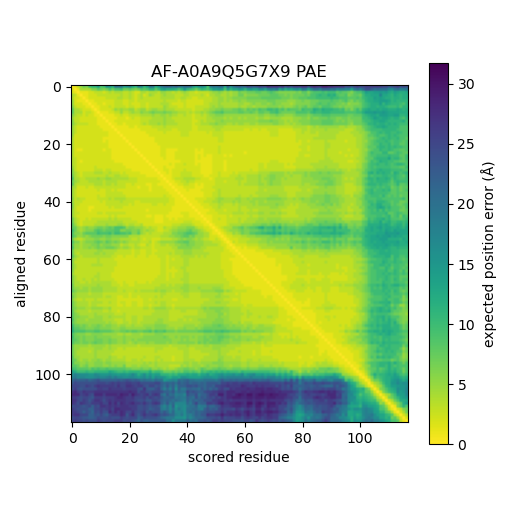6 N N . ALA A 1 106 ? 21.909 -7.184 9.819 1.00 52.41 106 ALA A N 1
ATOM 857 C CA . ALA A 1 106 ? 20.639 -7.350 9.119 1.00 52.41 106 ALA A CA 1
ATOM 858 C C . ALA A 1 106 ? 19.935 -5.990 8.957 1.00 52.41 106 ALA A C 1
ATOM 860 O O . ALA A 1 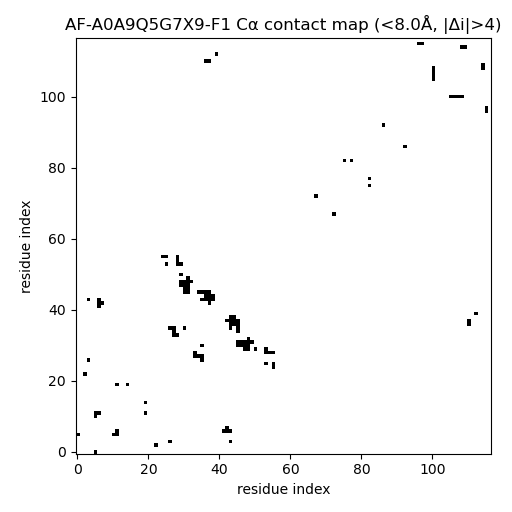106 ? 18.766 -5.833 9.299 1.00 52.41 106 ALA A O 1
ATOM 861 N N . ASN A 1 107 ? 20.653 -4.989 8.436 1.00 49.53 107 ASN A N 1
ATOM 862 C CA . ASN A 1 107 ? 20.135 -3.641 8.182 1.00 49.53 107 ASN A CA 1
ATOM 863 C C . ASN A 1 107 ? 19.233 -3.622 6.940 1.00 49.53 107 ASN A C 1
ATOM 865 O O . ASN A 1 107 ? 19.514 -2.974 5.932 1.00 49.53 107 ASN A O 1
ATOM 869 N N . PHE A 1 108 ? 18.122 -4.353 7.014 1.00 50.38 108 PHE A N 1
ATOM 870 C CA . PHE A 1 108 ? 17.021 -4.276 6.056 1.00 50.38 108 PHE A CA 1
ATOM 871 C C . PHE A 1 108 ? 16.087 -3.078 6.335 1.00 50.38 108 PHE A C 1
ATOM 873 O O . PHE A 1 108 ? 15.072 -2.922 5.664 1.00 50.38 108 PHE A O 1
ATOM 880 N N . THR A 1 109 ? 16.437 -2.216 7.298 1.00 47.09 109 THR A N 1
ATOM 881 C CA . THR A 1 109 ? 15.671 -1.047 7.768 1.00 47.09 109 THR A CA 1
ATOM 882 C C . THR A 1 109 ? 15.969 0.261 7.023 1.00 47.09 109 THR A C 1
ATOM 884 O O . THR A 1 109 ? 15.231 1.225 7.179 1.00 47.09 109 THR A O 1
ATOM 887 N N . ASN A 1 110 ? 16.960 0.307 6.124 1.00 44.84 110 ASN A N 1
ATOM 888 C CA . ASN A 1 110 ? 17.310 1.531 5.374 1.00 44.84 110 ASN A CA 1
ATOM 889 C C . ASN A 1 110 ? 16.339 1.893 4.223 1.00 44.84 110 ASN A C 1
ATOM 891 O O . ASN A 1 110 ? 16.663 2.732 3.381 1.00 44.84 110 ASN A O 1
ATOM 895 N N . TYR A 1 111 ? 15.168 1.253 4.126 1.00 48.44 111 TYR A N 1
ATOM 896 C CA . TYR A 1 111 ? 14.203 1.498 3.042 1.00 48.44 111 TYR A CA 1
ATOM 897 C C . TYR A 1 111 ? 13.119 2.528 3.378 1.00 48.44 111 TYR A C 1
ATOM 899 O O . TYR A 1 111 ? 12.393 2.950 2.475 1.00 48.44 111 TYR A O 1
ATOM 907 N N . THR A 1 112 ? 13.034 2.972 4.630 1.00 46.53 112 THR A N 1
ATOM 908 C CA . THR A 1 112 ? 12.150 4.056 5.066 1.00 46.53 112 THR A CA 1
ATOM 909 C C . THR A 1 112 ? 13.003 5.247 5.504 1.00 46.53 112 THR A C 1
ATOM 911 O O . THR A 1 112 ? 13.806 5.086 6.418 1.00 46.53 112 THR A O 1
ATOM 914 N N . PRO A 1 113 ? 12.872 6.430 4.867 1.00 45.25 113 PRO A N 1
ATOM 915 C CA . PRO A 1 113 ? 13.650 7.624 5.218 1.00 45.25 113 PRO A CA 1
ATOM 916 C C . PRO A 1 113 ? 13.534 8.040 6.690 1.00 45.25 113 PRO A C 1
ATOM 918 O O . PRO A 1 113 ? 14.456 8.651 7.212 1.00 45.25 113 PRO A O 1
ATOM 921 N N . ASN A 1 114 ? 12.434 7.656 7.340 1.00 47.09 114 ASN A N 1
ATOM 922 C CA . ASN A 1 114 ? 12.205 7.772 8.772 1.00 47.09 114 ASN A CA 1
ATOM 923 C C . ASN A 1 114 ? 11.812 6.367 9.231 1.00 47.09 114 ASN A C 1
ATOM 925 O O . ASN A 1 114 ? 10.778 5.879 8.777 1.00 47.09 114 ASN A O 1
ATOM 929 N N . GLY A 1 115 ? 12.633 5.677 10.021 1.00 52.59 115 GLY A N 1
ATOM 930 C CA . GLY A 1 115 ? 12.247 4.386 10.595 1.00 52.59 115 GLY A CA 1
ATOM 931 C C . GLY A 1 115 ? 10.935 4.477 11.385 1.00 52.59 115 GLY A C 1
ATOM 932 O O . GLY A 1 115 ? 10.326 5.540 11.507 1.00 52.59 115 GLY A O 1
ATOM 933 N N . LEU A 1 116 ? 10.475 3.350 11.926 1.00 50.94 116 LEU A N 1
ATOM 934 C CA . LEU A 1 116 ? 9.578 3.443 13.074 1.00 50.94 116 LEU A CA 1
ATOM 935 C C . LEU A 1 116 ? 10.416 3.949 14.253 1.00 50.94 116 LEU A C 1
ATOM 937 O O . LEU A 1 116 ? 11.105 3.145 14.878 1.00 50.94 116 LEU A O 1
ATOM 941 N N . ASP A 1 117 ? 10.383 5.255 14.489 1.00 45.22 117 ASP A N 1
ATOM 942 C CA . ASP A 1 117 ? 10.867 5.889 15.717 1.00 45.22 117 ASP A CA 1
ATOM 943 C C . ASP A 1 117 ? 9.675 6.225 16.626 1.00 45.22 117 ASP A C 1
ATOM 945 O O . ASP A 1 117 ? 8.632 6.682 16.089 1.00 45.22 117 ASP A O 1
#

Solvent-accessible surface area (backbone atoms only — not comparable to full-atom values): 7878 Å² total; per-residue (Å²): 135,60,86,80,49,33,63,78,72,59,56,50,76,76,48,52,73,66,56,50,50,53,48,49,54,49,49,24,54,43,13,42,92,54,44,86,50,53,49,100,82,72,29,75,71,60,55,77,34,95,66,94,67,74,76,76,64,59,72,57,55,54,50,52,53,48,52,55,71,78,43,101,67,85,89,84,93,72,58,70,76,68,68,51,70,80,67,55,94,90,63,87,85,87,85,86,72,85,77,79,64,92,44,94,84,53,70,79,62,83,76,44,102,65,63,99,123

Radius of gyration: 17.72 Å; Cα contacts (8 Å, |Δi|>4): 66; chains: 1; bounding box: 45×30×49 Å

Sequence (117 aa):
MSIRSVDRTGEILRYSNVQRAARFIYLNKAGYNGLWRVNSKGQNNVPYGSHKKINVPEKVIIQDSKYLKENNVKILNQNYTEAITSAKEGDFVYFDPPYIPVNQTANFTNYTPNGLD

Nearest PDB structures (foldseek):
  2dpm-assembly1_A  TM=8.907E-01  e=1.145E-06  Streptococcus pneumoniae
  4rtm-assembly1_A  TM=8.934E-01  e=9.398E-05  Escherichia coli str. K-12 substr. MDS42
  4rtk-assembly1_A  TM=8.925E-01  e=1.006E-04  Escherichia coli str. K-12 substr. MDS42
  4rtj-assembly1_A  TM=8.502E-01  e=1.233E-04  Escherichia coli str. K-12 substr. MDS42
  2g1p-assembly1_B  TM=8.646E-01  e=2.599E-04  Escherichia coli

Secondary structure (DSSP, 8-state):
--GGGTTTSSGGGGS-HHHHHHHHHHHHHHBGGG---B-TTS-B-PPBP--SS----HHHHHHHHHHHHHS------S-HHHHTTT--TT--------PPPSSTT--TTTTSSS---

Organism: Lactobacillus helveticus (NCBI:txid1587)

Mean predicted aligned error: 7.02 Å

InterPro domains:
  IPR002052 DNA methylase, N-6 adenine-specific, conserved site [PS00092] (93-99)
  IPR012327 D12 class N6 adenine-specific DNA methyltransferase [PF02086] (12-115)
  IPR012327 D12 class N6 adenine-specific DNA methyltransferase [PTHR30481] (16-112)
  IPR023095 Adenine-specific methyltransferase, domain 2 [G3DSA:1.10.1020.10] (1-69)
  IPR029063 S-adenosyl-L-methionine-dependent methyltransferase superfamily [SSF53335] (14-116)